Protein AF-C0BF37-F1 (afdb_monomer)

Radius of gyration: 15.43 Å; Cα contacts (8 Å, |Δi|>4): 58; chains: 1; bounding box: 37×39×30 Å

Sequence (80 aa):
MTTDSFNRRLKKYCKEAGVPYHSSHKIRFYNASTAFDGNNLTTLSYLMGHSETATTLHYLRNVNKRKNDRLAFQNLGISS

InterPro domains:
  IPR011010 DNA breaking-rejoining enzyme, catalytic core [SSF56349] (1-69)
  IPR013762 Integrase-like, catalytic domain superfamily [G3DSA:1.10.443.10] (1-74)

pLDDT: mean 82.27, std 19.82, range [37.0, 98.31]

Foldseek 3Di:
DDQVVVLVVQCVVCVVVVHDRDRPVLVQLVVLLVPDPLPCLVVSCVVSVHPDSVVSVVSNDCSDPDDDPPVSVVSVVDDD

Structure (mmCIF, N/CA/C/O backb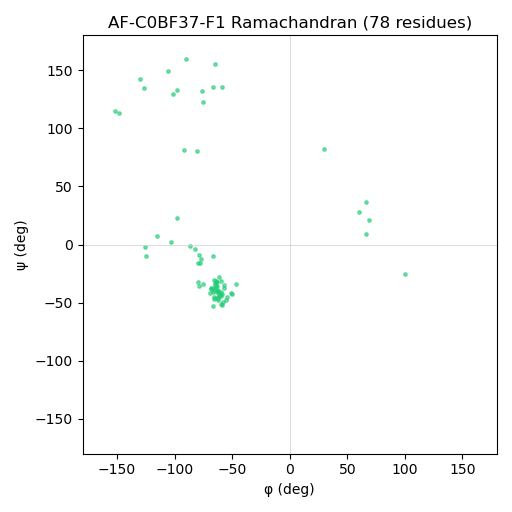one):
data_AF-C0BF37-F1
#
_entry.id   AF-C0BF37-F1
#
loop_
_atom_site.group_PDB
_atom_site.id
_atom_site.type_symbol
_atom_site.label_atom_id
_atom_site.label_alt_id
_atom_site.label_comp_id
_atom_site.label_asym_id
_atom_site.label_entity_id
_atom_site.label_seq_id
_atom_site.pdbx_PDB_ins_code
_atom_site.Cartn_x
_atom_site.Cartn_y
_atom_site.Cartn_z
_atom_site.occupancy
_atom_site.B_iso_or_equiv
_atom_site.auth_seq_id
_atom_site.auth_comp_id
_atom_site.auth_asym_id
_atom_site.auth_atom_id
_atom_site.pdbx_PDB_model_num
ATOM 1 N N . MET A 1 1 ? 0.729 17.655 10.959 1.00 74.75 1 MET A N 1
ATOM 2 C CA . MET A 1 1 ? 0.147 16.409 11.516 1.00 74.75 1 MET A CA 1
ATOM 3 C C . MET A 1 1 ? 1.264 15.380 11.614 1.00 74.75 1 MET A C 1
ATOM 5 O O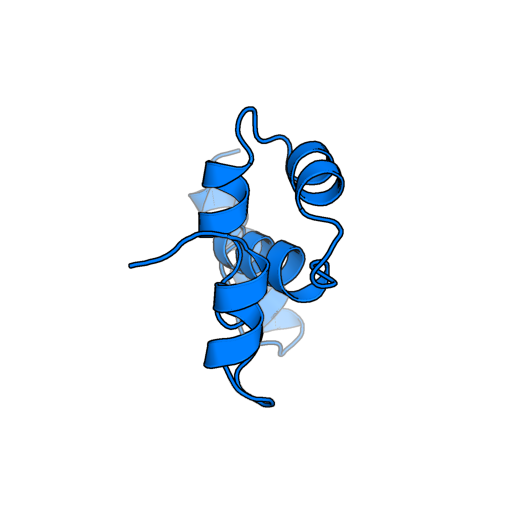 . MET A 1 1 ? 1.953 15.191 10.625 1.00 74.75 1 MET A O 1
ATOM 9 N N . THR A 1 2 ? 1.491 14.773 12.780 1.00 94.19 2 THR A N 1
ATOM 10 C CA . THR A 1 2 ? 2.519 13.730 12.976 1.00 94.19 2 THR A CA 1
ATOM 11 C C . THR A 1 2 ? 1.955 12.334 12.708 1.00 94.19 2 THR A C 1
ATOM 13 O O . THR A 1 2 ? 0.739 12.134 12.820 1.00 94.19 2 THR A O 1
ATOM 16 N N . THR A 1 3 ? 2.823 11.355 12.441 1.00 92.12 3 THR A N 1
ATOM 17 C CA . THR A 1 3 ? 2.456 9.932 12.322 1.00 92.12 3 THR A CA 1
ATOM 18 C C . THR A 1 3 ? 1.637 9.450 13.518 1.00 92.12 3 THR A C 1
ATOM 20 O O . THR A 1 3 ? 0.625 8.773 13.335 1.00 92.12 3 THR A O 1
ATOM 23 N N . ASP A 1 4 ? 2.003 9.856 14.733 1.00 94.62 4 ASP A N 1
ATOM 24 C CA . ASP A 1 4 ? 1.285 9.455 15.947 1.00 94.62 4 ASP A CA 1
ATOM 25 C C . ASP A 1 4 ? -0.101 10.088 16.029 1.00 94.62 4 ASP A C 1
ATOM 27 O O . ASP A 1 4 ? -1.082 9.421 16.357 1.00 94.62 4 ASP A O 1
ATOM 31 N N . SER A 1 5 ? -0.219 11.375 15.681 1.00 96.56 5 SER A N 1
ATOM 32 C CA . SER A 1 5 ? -1.518 12.054 15.664 1.00 96.56 5 SER A CA 1
ATOM 33 C C . SER A 1 5 ? -2.466 11.472 14.610 1.00 96.56 5 SER A C 1
ATOM 35 O O . SER A 1 5 ? -3.664 11.351 14.877 1.00 96.56 5 SER A O 1
ATOM 37 N N . PHE A 1 6 ? -1.933 11.039 13.462 1.00 97.12 6 PHE A N 1
ATOM 38 C CA . PHE A 1 6 ? -2.693 10.323 12.440 1.00 97.12 6 PHE A CA 1
ATOM 39 C C . PHE A 1 6 ? -3.148 8.953 12.947 1.00 97.12 6 PHE A C 1
ATOM 41 O O . PHE A 1 6 ? -4.340 8.655 12.935 1.00 97.12 6 PHE A O 1
ATOM 48 N N . ASN A 1 7 ? -2.223 8.139 13.460 1.00 97.56 7 ASN A N 1
ATOM 49 C CA . ASN A 1 7 ? -2.529 6.794 13.943 1.00 97.56 7 ASN A CA 1
ATOM 50 C C . ASN A 1 7 ? -3.474 6.801 15.153 1.00 97.56 7 ASN A C 1
ATOM 52 O O . ASN A 1 7 ? -4.312 5.911 15.278 1.00 97.56 7 ASN A O 1
ATOM 56 N N . ARG A 1 8 ? -3.426 7.834 16.004 1.00 97.56 8 ARG A N 1
ATOM 57 C CA . ARG A 1 8 ? -4.403 8.033 17.085 1.00 97.56 8 ARG A CA 1
ATOM 58 C C . ARG A 1 8 ? -5.819 8.236 16.544 1.00 97.56 8 ARG A C 1
ATOM 60 O O . ARG A 1 8 ? -6.754 7.621 17.052 1.00 97.56 8 ARG A O 1
ATOM 67 N N . ARG A 1 9 ? -5.980 9.080 15.517 1.00 97.75 9 ARG A N 1
ATOM 68 C CA . ARG A 1 9 ? -7.277 9.297 14.850 1.00 97.75 9 ARG A CA 1
ATOM 69 C C . ARG A 1 9 ? -7.743 8.033 14.131 1.00 97.75 9 ARG A C 1
ATOM 71 O O . ARG A 1 9 ? -8.878 7.621 14.329 1.00 97.75 9 ARG A O 1
ATOM 78 N N . LEU A 1 10 ? -6.850 7.372 13.396 1.00 97.50 10 LEU A N 1
ATOM 79 C CA . LEU A 1 10 ? -7.133 6.098 12.734 1.00 97.50 10 LEU A CA 1
ATOM 80 C C . LEU A 1 10 ? -7.628 5.042 13.733 1.00 97.50 10 LEU A C 1
ATOM 82 O O . LEU A 1 10 ? -8.663 4.428 13.510 1.00 97.50 10 LEU A O 1
ATOM 86 N N . LYS A 1 11 ? -6.947 4.885 14.875 1.00 98.00 11 LYS A N 1
ATOM 87 C CA . LYS A 1 11 ? -7.353 3.955 15.938 1.00 98.00 11 LYS A CA 1
ATOM 88 C C . LYS A 1 11 ? -8.744 4.268 16.490 1.00 98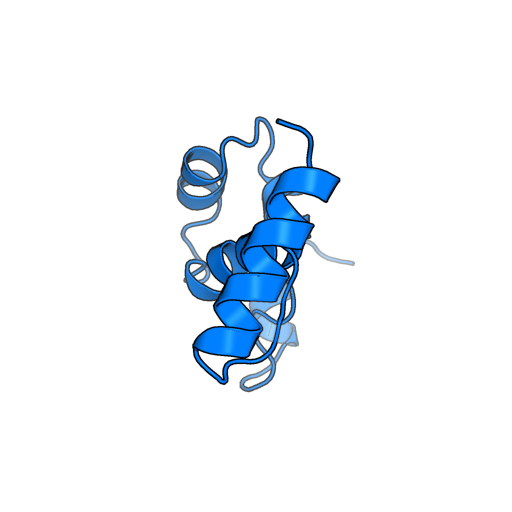.00 11 LYS A C 1
ATOM 90 O O . LYS A 1 11 ? -9.507 3.336 16.735 1.00 98.00 11 LYS A O 1
ATOM 95 N N . LYS A 1 12 ? -9.075 5.552 16.680 1.00 98.19 12 LYS A N 1
ATOM 96 C CA . LYS A 1 12 ? -10.419 5.985 17.093 1.00 98.19 12 LYS A CA 1
ATOM 97 C C . LYS A 1 12 ? -11.469 5.525 16.075 1.00 98.19 12 LYS A C 1
ATOM 99 O O . LYS A 1 12 ? -12.407 4.842 16.468 1.00 98.19 12 LYS A O 1
ATOM 104 N N . TYR A 1 13 ? -11.262 5.815 14.792 1.00 98.12 13 TYR A N 1
ATOM 105 C CA . TYR A 1 13 ? -12.213 5.444 13.741 1.00 98.12 13 TYR A CA 1
ATOM 106 C C . TYR A 1 13 ? -12.343 3.929 13.556 1.00 98.12 13 TYR A C 1
ATOM 108 O O . TYR A 1 13 ? -13.455 3.434 13.412 1.00 98.12 13 TYR A O 1
ATOM 116 N N . CYS A 1 14 ?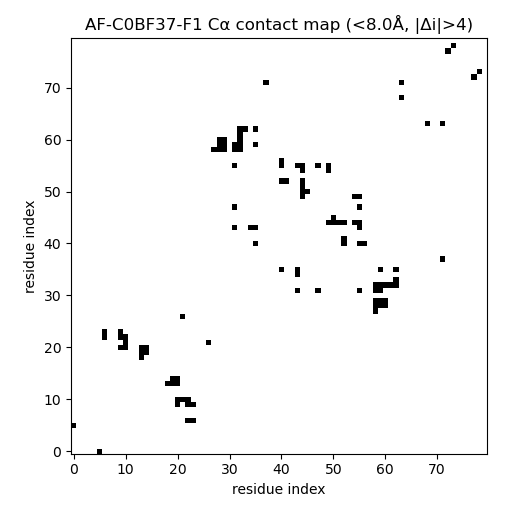 -11.246 3.167 13.641 1.00 97.88 14 CYS A N 1
ATOM 117 C CA . CYS A 1 14 ? -11.313 1.702 13.614 1.00 97.88 14 CYS A CA 1
ATOM 118 C C . CYS A 1 14 ? -12.179 1.153 14.758 1.00 97.88 14 CYS A C 1
ATOM 120 O O . CYS A 1 14 ? -12.996 0.264 14.535 1.00 97.88 14 CYS A O 1
ATOM 122 N N . LYS A 1 15 ? -12.037 1.712 15.970 1.00 97.94 15 LYS A N 1
ATOM 123 C CA . LYS A 1 15 ? -12.847 1.324 17.132 1.00 97.94 15 LYS A CA 1
ATOM 124 C C . LYS A 1 15 ? -14.329 1.642 16.918 1.00 97.94 15 LYS A C 1
ATOM 126 O O . LYS A 1 15 ? -15.163 0.795 17.207 1.00 97.94 15 LYS A O 1
ATOM 131 N N . GLU A 1 16 ? -14.643 2.838 16.423 1.00 98.31 16 GLU A N 1
ATOM 132 C CA . GLU A 1 16 ? -16.022 3.266 16.138 1.00 98.31 16 GLU A CA 1
ATOM 133 C C . GLU A 1 16 ? -16.678 2.411 15.044 1.00 98.31 16 GLU A C 1
ATOM 135 O O . GLU A 1 16 ? -17.854 2.085 15.149 1.00 98.31 16 GLU A O 1
ATOM 140 N N . ALA A 1 17 ? -15.908 1.984 14.042 1.00 97.56 17 ALA A N 1
ATOM 141 C CA . ALA A 1 17 ? -16.373 1.107 12.969 1.00 97.56 17 ALA A CA 1
ATOM 142 C C . ALA A 1 17 ? -16.382 -0.394 13.335 1.00 97.56 17 ALA A C 1
ATOM 144 O O . ALA A 1 17 ? -16.776 -1.214 12.511 1.00 97.56 17 ALA A O 1
ATOM 145 N N . GLY A 1 18 ? -15.915 -0.781 14.529 1.00 97.19 18 GLY A N 1
ATOM 146 C CA . GLY A 1 18 ? -15.846 -2.187 14.945 1.00 97.19 18 GLY A CA 1
ATOM 147 C C . GLY A 1 18 ? -14.816 -3.035 14.184 1.00 97.19 18 GLY A C 1
ATOM 148 O O . GLY A 1 18 ? -14.927 -4.259 14.173 1.00 97.19 18 GLY A O 1
ATOM 149 N N . VAL A 1 19 ? -13.808 -2.416 13.558 1.00 94.94 19 VAL A N 1
ATOM 150 C CA . VAL A 1 19 ? -12.757 -3.123 12.804 1.00 94.94 19 VAL A CA 1
ATOM 151 C C . VAL A 1 19 ? -11.422 -3.144 13.563 1.00 94.94 19 VAL A C 1
ATOM 153 O O . VAL A 1 19 ? -11.104 -2.201 14.296 1.00 94.94 19 VAL A O 1
ATOM 156 N N . PRO A 1 20 ? -10.586 -4.187 13.392 1.00 94.88 20 PRO A N 1
ATOM 157 C CA . PRO A 1 20 ? -9.263 -4.234 14.006 1.00 94.88 20 PRO A CA 1
ATOM 158 C C . PRO A 1 20 ? -8.379 -3.054 13.588 1.00 94.88 20 PRO A C 1
ATOM 160 O O . PRO A 1 20 ? -8.266 -2.714 12.412 1.00 94.88 20 PRO A O 1
ATOM 163 N N . TYR A 1 21 ? -7.691 -2.450 14.558 1.00 96.44 21 TYR A N 1
ATOM 164 C CA . TYR A 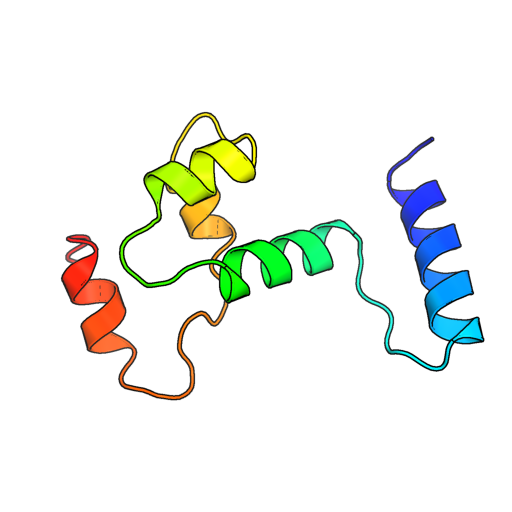1 21 ? -6.735 -1.383 14.278 1.00 96.44 21 TYR A CA 1
ATOM 165 C C . TYR A 1 21 ? -5.424 -1.932 13.697 1.00 96.44 21 TYR A C 1
ATOM 167 O O . TYR A 1 21 ? -4.771 -2.811 14.272 1.00 96.44 21 TYR A O 1
ATOM 175 N N . HIS A 1 22 ? -4.977 -1.313 12.608 1.00 93.44 22 HIS A N 1
ATOM 176 C CA . HIS A 1 22 ? -3.634 -1.443 12.059 1.00 93.44 22 HIS A CA 1
ATOM 177 C C . HIS A 1 22 ? -3.059 -0.051 11.802 1.00 93.44 22 HIS A C 1
ATOM 179 O O . HIS A 1 22 ? -3.783 0.852 11.392 1.00 93.44 22 HIS A O 1
ATOM 185 N N . SER A 1 23 ? -1.761 0.135 12.055 1.00 95.81 23 SER A N 1
ATOM 186 C CA . SER A 1 23 ? -1.120 1.425 11.794 1.00 95.81 23 SER A CA 1
ATOM 187 C C . SER A 1 23 ? -1.116 1.747 10.301 1.00 95.81 23 SER A C 1
ATOM 189 O O . SER A 1 23 ? -1.106 0.845 9.461 1.00 95.81 23 SER A O 1
ATOM 191 N N . SER A 1 24 ? -1.049 3.034 9.964 1.00 95.56 24 SER A N 1
ATOM 192 C CA . SER A 1 24 ? -0.976 3.521 8.582 1.00 95.56 24 SER A CA 1
ATOM 193 C C . SER A 1 24 ? 0.114 2.822 7.766 1.00 95.56 24 SER A C 1
ATOM 195 O O . SER A 1 24 ? -0.108 2.401 6.633 1.00 95.56 24 SER A O 1
ATOM 197 N N . HIS A 1 25 ? 1.282 2.622 8.372 1.00 94.00 25 HIS A N 1
ATOM 198 C CA . HIS A 1 25 ? 2.398 1.937 7.737 1.00 94.00 25 HIS A CA 1
ATOM 199 C C . HIS A 1 25 ? 2.108 0.442 7.513 1.00 94.00 25 HIS A C 1
ATOM 201 O O . HIS A 1 25 ? 2.411 -0.089 6.449 1.00 94.00 25 HIS A O 1
ATOM 207 N N . LYS A 1 26 ? 1.433 -0.231 8.457 1.00 92.06 26 LYS A N 1
ATOM 208 C CA . LYS A 1 26 ? 1.002 -1.633 8.307 1.00 92.06 26 LYS A CA 1
ATOM 209 C C . LYS A 1 26 ? -0.057 -1.801 7.213 1.00 92.06 26 LYS A C 1
ATOM 211 O O . LYS A 1 26 ? -0.008 -2.776 6.470 1.00 92.06 26 LYS A O 1
ATOM 216 N N . ILE A 1 27 ? -0.968 -0.838 7.077 1.00 92.81 27 ILE A N 1
ATOM 217 C CA . ILE A 1 27 ? -1.936 -0.793 5.971 1.00 92.81 27 ILE A CA 1
ATOM 218 C C . ILE A 1 27 ? -1.202 -0.644 4.632 1.00 92.81 27 ILE A C 1
ATOM 220 O O . ILE A 1 27 ? -1.526 -1.342 3.677 1.00 92.81 27 ILE A O 1
ATOM 224 N N . ARG A 1 28 ? -0.154 0.187 4.569 1.00 93.88 28 ARG A N 1
ATOM 225 C CA . ARG A 1 28 ? 0.689 0.330 3.371 1.00 93.88 28 ARG A CA 1
ATOM 226 C C . ARG A 1 28 ? 1.415 -0.973 2.997 1.00 93.88 28 ARG A C 1
ATOM 228 O O . ARG A 1 28 ? 1.451 -1.306 1.816 1.00 93.88 28 ARG A O 1
ATOM 235 N N . PHE A 1 29 ? 1.930 -1.736 3.969 1.00 91.31 29 PHE A N 1
ATOM 236 C CA . PHE A 1 29 ? 2.456 -3.095 3.731 1.00 91.31 29 PHE A CA 1
ATOM 237 C C . PHE A 1 29 ? 1.398 -4.019 3.120 1.00 91.31 29 PHE A C 1
ATOM 239 O O . PHE A 1 29 ? 1.655 -4.682 2.117 1.00 91.31 29 PHE A O 1
ATOM 246 N N . TYR A 1 30 ? 0.202 -4.051 3.713 1.00 89.50 30 TYR A N 1
ATOM 247 C CA . TYR A 1 30 ? -0.900 -4.879 3.227 1.00 89.50 30 TYR A CA 1
ATOM 248 C C . TYR A 1 30 ? -1.318 -4.508 1.797 1.00 89.50 30 TYR A C 1
ATOM 250 O O . TYR A 1 30 ? -1.506 -5.398 0.968 1.00 89.50 30 TYR A O 1
ATOM 258 N N . ASN A 1 31 ? -1.396 -3.209 1.493 1.00 91.81 31 ASN A N 1
ATOM 259 C CA . ASN A 1 31 ? -1.728 -2.713 0.161 1.00 91.81 31 ASN A CA 1
ATOM 260 C C . ASN A 1 31 ? -0.717 -3.191 -0.890 1.00 91.81 31 ASN A C 1
ATOM 262 O O . ASN A 1 31 ? -1.108 -3.792 -1.884 1.00 91.81 31 ASN A O 1
ATOM 266 N N . ALA A 1 32 ? 0.583 -3.003 -0.636 1.00 91.94 32 ALA A N 1
ATOM 267 C CA . ALA A 1 32 ? 1.632 -3.466 -1.545 1.00 91.94 32 ALA A CA 1
ATOM 268 C C . ALA A 1 32 ? 1.588 -4.985 -1.749 1.00 91.94 32 ALA A C 1
ATOM 270 O O . ALA A 1 32 ? 1.671 -5.471 -2.870 1.00 91.94 32 ALA A O 1
ATOM 271 N N . SER A 1 33 ? 1.408 -5.725 -0.654 1.00 88.38 33 SER A N 1
ATOM 272 C CA . SER A 1 33 ? 1.355 -7.187 -0.676 1.00 88.38 33 SER A CA 1
ATOM 273 C C . SER A 1 33 ? 0.156 -7.720 -1.465 1.00 88.38 33 SER A C 1
ATOM 275 O O . SER A 1 33 ? 0.282 -8.732 -2.138 1.00 88.38 33 SER A O 1
ATOM 277 N N . THR A 1 34 ? -0.994 -7.046 -1.396 1.00 87.12 34 THR A N 1
ATOM 278 C CA . THR A 1 34 ? -2.223 -7.448 -2.105 1.00 87.12 34 THR A CA 1
ATOM 279 C C . THR A 1 34 ? -2.200 -7.035 -3.577 1.00 87.12 34 THR A C 1
ATOM 281 O O . THR A 1 34 ? -2.769 -7.724 -4.415 1.00 87.12 34 THR A O 1
ATOM 284 N N . ALA A 1 35 ? -1.546 -5.915 -3.897 1.00 88.88 35 ALA A N 1
ATOM 285 C CA . ALA A 1 35 ? -1.439 -5.399 -5.260 1.00 88.88 35 ALA A CA 1
ATOM 286 C C . ALA A 1 35 ? -0.370 -6.112 -6.106 1.00 88.88 35 ALA A C 1
ATOM 288 O O . ALA A 1 35 ? -0.364 -5.963 -7.327 1.00 88.88 35 ALA A O 1
ATOM 289 N N . PHE A 1 36 ? 0.551 -6.851 -5.483 1.00 90.12 36 PHE A N 1
ATOM 290 C CA . PHE A 1 36 ? 1.586 -7.581 -6.206 1.00 90.12 36 PHE A CA 1
ATOM 291 C C . PHE A 1 36 ? 1.018 -8.838 -6.872 1.00 90.12 36 PHE A C 1
ATOM 293 O O . PHE A 1 36 ? 0.489 -9.719 -6.198 1.00 90.12 36 PHE A O 1
ATOM 300 N N . ASP A 1 37 ? 1.173 -8.940 -8.191 1.00 86.12 37 ASP A N 1
ATOM 301 C CA . ASP A 1 37 ? 0.656 -10.053 -9.004 1.00 86.12 37 ASP A CA 1
ATOM 302 C C . ASP A 1 37 ? 1.736 -11.072 -9.417 1.00 86.12 37 ASP A C 1
ATOM 304 O O . ASP A 1 37 ? 1.449 -12.039 -10.121 1.00 86.12 37 ASP A O 1
ATOM 308 N N . GLY A 1 38 ? 2.980 -10.868 -8.973 1.00 86.50 38 GLY A N 1
ATOM 309 C CA . GLY A 1 38 ? 4.138 -11.679 -9.353 1.00 86.50 38 GLY A CA 1
ATOM 310 C C . GLY A 1 38 ? 5.016 -11.053 -10.437 1.00 86.50 38 GLY A C 1
ATOM 311 O O . GLY A 1 38 ? 6.207 -11.339 -10.467 1.00 86.50 38 GLY A O 1
ATOM 312 N N . ASN A 1 39 ? 4.469 -10.172 -11.279 1.00 89.25 39 ASN A N 1
ATOM 313 C CA . ASN A 1 39 ? 5.154 -9.628 -12.458 1.00 89.25 39 ASN A CA 1
ATOM 314 C C . ASN A 1 39 ? 5.195 -8.091 -12.490 1.00 89.25 39 ASN A C 1
ATOM 316 O O . ASN A 1 39 ? 5.914 -7.504 -13.294 1.00 89.25 39 ASN A O 1
ATOM 320 N N . ASN A 1 40 ? 4.458 -7.415 -11.609 1.00 91.12 40 ASN A N 1
ATOM 321 C CA . ASN A 1 40 ? 4.279 -5.963 -11.633 1.00 91.12 40 ASN A CA 1
ATOM 322 C C . ASN A 1 40 ? 5.198 -5.166 -10.684 1.00 91.12 40 ASN A C 1
ATOM 324 O O . ASN A 1 40 ? 4.868 -4.031 -10.337 1.00 91.12 40 ASN A O 1
ATOM 328 N N . LEU A 1 41 ? 6.354 -5.708 -10.270 1.00 91.81 41 LEU A N 1
ATOM 329 C CA . LEU A 1 41 ? 7.215 -5.097 -9.238 1.00 91.81 41 LEU A CA 1
ATOM 330 C C . LEU A 1 41 ? 7.609 -3.642 -9.544 1.00 91.81 41 LEU A C 1
ATOM 332 O O . LEU A 1 41 ? 7.540 -2.792 -8.658 1.00 91.81 41 LEU A O 1
ATOM 336 N N . THR A 1 42 ? 8.011 -3.342 -10.780 1.00 93.94 42 THR A N 1
ATOM 337 C CA . THR A 1 42 ? 8.445 -1.993 -11.185 1.00 93.94 42 THR A CA 1
ATOM 338 C C . THR A 1 42 ? 7.294 -0.992 -11.118 1.00 93.94 42 THR A C 1
ATOM 340 O O . THR A 1 42 ? 7.432 0.075 -10.519 1.00 93.94 42 THR A O 1
ATOM 343 N N . THR A 1 43 ? 6.131 -1.363 -11.656 1.00 94.94 43 THR A N 1
ATOM 344 C CA . THR A 1 43 ? 4.904 -0.556 -11.590 1.00 94.94 43 THR A CA 1
ATOM 345 C C . THR A 1 43 ? 4.473 -0.338 -10.146 1.00 94.94 43 THR A C 1
ATOM 347 O O . THR A 1 43 ? 4.168 0.784 -9.745 1.00 94.94 43 THR A O 1
ATOM 350 N N . LEU A 1 44 ? 4.506 -1.394 -9.332 1.00 94.19 44 LEU A N 1
ATOM 351 C CA . LEU A 1 44 ? 4.192 -1.312 -7.91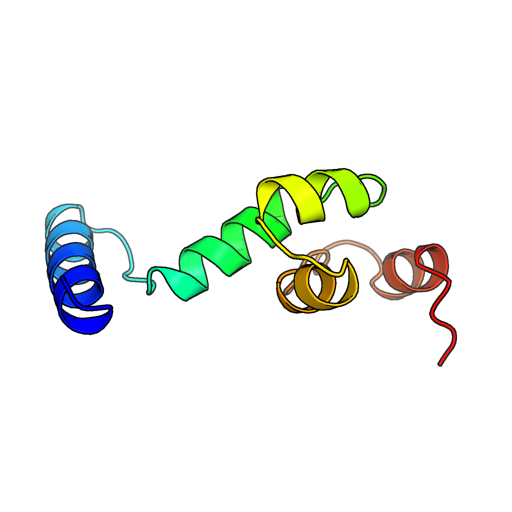4 1.00 94.19 44 LEU A CA 1
ATOM 352 C C . LEU A 1 44 ? 5.175 -0.391 -7.181 1.00 94.19 44 LEU A C 1
ATOM 354 O O . LEU A 1 44 ? 4.755 0.406 -6.349 1.00 94.19 44 LEU A O 1
ATOM 358 N N . SER A 1 45 ? 6.465 -0.437 -7.519 1.00 95.94 45 SER A N 1
ATOM 359 C CA . SER A 1 45 ? 7.481 0.451 -6.948 1.00 95.94 45 SER A CA 1
ATOM 360 C C . SER A 1 45 ? 7.206 1.919 -7.245 1.00 95.94 45 SER A C 1
ATOM 362 O O . SER A 1 45 ? 7.286 2.753 -6.341 1.00 95.94 45 SER A O 1
ATOM 364 N N . TYR A 1 46 ? 6.809 2.219 -8.483 1.00 96.69 46 TYR A N 1
ATOM 365 C CA . TYR A 1 46 ? 6.398 3.558 -8.886 1.00 96.69 46 TYR A CA 1
ATOM 366 C C . TYR A 1 46 ? 5.160 4.031 -8.107 1.00 96.69 46 TYR A C 1
ATOM 368 O O . TYR A 1 46 ? 5.183 5.109 -7.517 1.00 96.69 46 TYR A O 1
ATOM 376 N N . LEU A 1 47 ? 4.114 3.199 -8.006 1.00 95.25 47 LEU A N 1
ATOM 377 C CA . LEU A 1 47 ? 2.887 3.525 -7.259 1.00 95.25 47 LEU A CA 1
ATOM 378 C C . LEU A 1 47 ? 3.129 3.709 -5.755 1.00 95.25 47 LEU A C 1
ATOM 380 O O . LEU A 1 47 ? 2.468 4.514 -5.101 1.00 95.25 47 LEU A O 1
ATOM 384 N N . MET A 1 48 ? 4.090 2.974 -5.199 1.00 94.56 48 MET A N 1
ATOM 385 C CA . MET A 1 48 ? 4.501 3.098 -3.802 1.00 94.56 48 MET A CA 1
ATOM 386 C C . MET A 1 48 ? 5.422 4.305 -3.563 1.00 94.56 48 MET A C 1
ATOM 388 O O . MET A 1 48 ? 5.699 4.639 -2.408 1.00 94.56 48 MET A O 1
ATOM 392 N N . GLY A 1 49 ? 5.882 4.977 -4.622 1.00 96.50 49 GLY A N 1
ATOM 393 C CA . GLY A 1 49 ? 6.789 6.118 -4.536 1.00 96.50 49 GLY A CA 1
ATOM 394 C C . GLY A 1 49 ? 8.171 5.736 -4.006 1.00 96.50 49 GLY A C 1
ATOM 395 O O . GLY A 1 49 ? 8.749 6.477 -3.214 1.00 96.50 49 GLY A O 1
ATOM 396 N N . HIS A 1 50 ? 8.672 4.553 -4.364 1.00 96.06 50 HIS A N 1
ATOM 397 C CA . HIS A 1 50 ? 10.016 4.116 -3.997 1.00 96.06 50 HIS A CA 1
ATOM 398 C C . HIS A 1 50 ? 10.994 4.366 -5.142 1.00 96.06 50 HIS A C 1
ATOM 400 O O . HIS A 1 50 ? 10.724 3.977 -6.278 1.00 96.06 50 HIS A O 1
ATOM 406 N N . SER A 1 51 ? 12.153 4.943 -4.819 1.00 93.94 51 SER A N 1
ATOM 407 C CA . SER A 1 51 ? 13.243 5.146 -5.781 1.00 93.94 51 SER A CA 1
ATOM 408 C C . SER A 1 51 ? 13.843 3.828 -6.272 1.00 93.94 51 SER A C 1
ATOM 410 O O . SER A 1 51 ? 14.268 3.743 -7.414 1.00 93.94 51 SER A O 1
ATOM 412 N N . GLU A 1 52 ? 13.828 2.795 -5.422 1.00 93.06 52 GLU A N 1
ATOM 413 C CA . GLU A 1 52 ? 14.417 1.485 -5.703 1.00 93.06 52 GLU A CA 1
ATOM 414 C C . GLU A 1 52 ? 13.400 0.362 -5.482 1.00 93.06 52 GLU A C 1
ATOM 416 O O . GLU A 1 52 ? 12.735 0.301 -4.437 1.00 93.06 52 GLU A O 1
ATOM 421 N N . THR A 1 53 ? 13.335 -0.589 -6.416 1.00 91.06 53 THR A N 1
ATOM 422 C CA . THR A 1 53 ? 12.445 -1.765 -6.337 1.00 91.06 53 THR A CA 1
ATOM 423 C C . THR A 1 53 ? 12.746 -2.648 -5.125 1.00 91.06 53 THR A C 1
ATOM 425 O O . THR A 1 53 ? 11.827 -3.243 -4.558 1.00 91.06 53 THR A O 1
ATOM 428 N N . ALA A 1 54 ? 13.994 -2.658 -4.647 1.00 90.12 54 ALA A N 1
ATOM 429 C CA . ALA A 1 54 ? 14.395 -3.328 -3.410 1.00 90.12 54 ALA A CA 1
ATOM 430 C C . ALA A 1 54 ? 13.605 -2.832 -2.184 1.00 90.12 54 ALA A C 1
ATOM 432 O O . ALA A 1 54 ? 13.237 -3.621 -1.311 1.00 90.12 54 ALA A O 1
ATOM 433 N N . THR A 1 55 ? 13.260 -1.540 -2.144 1.00 92.50 55 THR A N 1
ATOM 434 C CA . THR A 1 55 ? 12.406 -0.998 -1.079 1.00 92.50 55 THR A CA 1
ATOM 435 C C . THR A 1 55 ? 11.005 -1.587 -1.181 1.00 92.50 55 THR A C 1
ATOM 437 O O . THR A 1 55 ? 10.427 -1.972 -0.173 1.00 92.50 55 THR A O 1
ATOM 440 N N . THR A 1 56 ? 10.465 -1.735 -2.391 1.00 93.00 56 THR A N 1
ATOM 441 C CA . THR A 1 56 ? 9.144 -2.340 -2.625 1.00 93.00 56 THR A CA 1
ATOM 442 C C . THR A 1 56 ? 9.097 -3.798 -2.194 1.00 93.00 56 THR A C 1
ATOM 444 O O . THR A 1 56 ? 8.128 -4.193 -1.550 1.00 93.00 56 THR A O 1
ATOM 447 N N . LEU A 1 57 ? 10.164 -4.567 -2.433 1.00 90.44 57 LEU A N 1
ATOM 448 C CA . LEU A 1 57 ? 10.281 -5.944 -1.942 1.00 90.44 57 LEU A CA 1
ATOM 449 C C . LEU A 1 57 ? 10.156 -6.032 -0.414 1.00 90.44 57 LEU A C 1
ATOM 451 O O . LEU A 1 57 ? 9.490 -6.934 0.086 1.00 90.44 57 LEU A O 1
ATOM 455 N N . HIS A 1 58 ? 10.693 -5.065 0.342 1.00 89.62 58 HIS A N 1
ATOM 456 C CA . HIS A 1 58 ? 10.511 -5.033 1.799 1.00 89.62 58 HIS A CA 1
ATOM 457 C C . HIS A 1 58 ? 9.029 -4.944 2.202 1.00 89.62 58 HIS A C 1
ATOM 459 O O . HIS A 1 58 ? 8.632 -5.477 3.244 1.00 89.62 58 HIS A O 1
ATOM 465 N N . TYR A 1 59 ? 8.203 -4.289 1.377 1.00 89.12 59 TYR A N 1
ATOM 466 C CA . TYR A 1 59 ? 6.769 -4.134 1.618 1.00 89.12 59 TYR A CA 1
ATOM 467 C C . TYR A 1 59 ? 5.941 -5.383 1.284 1.00 89.12 59 TYR A C 1
ATOM 469 O O . TYR A 1 59 ? 4.809 -5.493 1.760 1.00 89.12 59 TYR A O 1
ATOM 477 N N . LEU A 1 60 ? 6.500 -6.330 0.527 1.00 87.38 60 LEU A N 1
ATOM 478 C CA . LEU A 1 60 ? 5.862 -7.588 0.145 1.00 87.38 60 LEU A CA 1
ATOM 479 C C . LEU A 1 60 ? 5.959 -8.613 1.285 1.00 87.38 60 LEU A C 1
ATOM 481 O O . LEU A 1 60 ? 6.798 -9.511 1.286 1.00 87.38 60 LEU A O 1
ATOM 485 N N . ARG A 1 61 ? 5.079 -8.497 2.284 1.00 72.56 61 ARG A N 1
ATOM 486 C CA . ARG A 1 61 ? 5.001 -9.439 3.412 1.00 72.56 61 ARG A CA 1
ATOM 487 C C . ARG A 1 61 ? 3.846 -10.418 3.209 1.00 72.56 61 ARG A C 1
ATOM 489 O O . ARG A 1 61 ? 2.709 -10.007 3.022 1.00 72.56 61 ARG A O 1
ATOM 496 N N . ASN A 1 62 ? 4.115 -11.720 3.350 1.00 60.75 62 ASN A N 1
ATOM 497 C CA . ASN A 1 62 ? 3.125 -12.804 3.203 1.00 60.75 62 ASN A CA 1
ATOM 498 C C . ASN A 1 62 ? 2.454 -12.897 1.814 1.00 60.75 62 ASN A C 1
ATOM 500 O O . ASN A 1 62 ? 1.329 -13.389 1.732 1.00 60.75 62 ASN A O 1
ATOM 504 N N . VAL A 1 63 ? 3.113 -12.463 0.732 1.00 55.31 63 VAL A N 1
ATOM 505 C CA . VAL A 1 63 ? 2.496 -12.427 -0.612 1.00 55.31 63 VAL A CA 1
ATOM 506 C C . VAL A 1 63 ? 2.184 -13.814 -1.189 1.00 55.31 63 VAL A C 1
ATOM 508 O O . VAL A 1 63 ? 1.405 -13.936 -2.119 1.00 55.31 63 VAL A O 1
ATOM 511 N N . ASN A 1 64 ? 2.657 -14.892 -0.569 1.00 51.69 64 ASN A N 1
ATOM 512 C CA . ASN A 1 64 ? 2.085 -16.222 -0.735 1.00 51.69 64 ASN A CA 1
ATOM 513 C C . ASN A 1 64 ? 2.262 -16.989 0.577 1.00 51.69 64 ASN A C 1
ATOM 515 O O . ASN A 1 64 ? 3.379 -17.268 0.978 1.00 51.69 64 ASN A O 1
ATOM 519 N N . LYS A 1 65 ? 1.163 -17.296 1.276 1.00 48.97 65 LYS A N 1
ATOM 520 C CA . LYS A 1 65 ? 1.128 -18.343 2.320 1.00 48.97 65 LYS A CA 1
ATOM 521 C C . LYS A 1 65 ? 0.205 -19.505 1.948 1.00 48.97 65 LYS A C 1
ATOM 523 O O . LYS A 1 65 ? -0.082 -20.355 2.784 1.00 48.97 65 LYS A O 1
ATOM 528 N N . ARG A 1 66 ? -0.328 -19.523 0.718 1.00 44.53 66 ARG A N 1
ATOM 529 C CA . ARG A 1 66 ? -1.284 -20.555 0.278 1.00 44.53 66 ARG A CA 1
ATOM 530 C C . ARG A 1 66 ? -0.914 -21.314 -0.997 1.00 44.53 66 ARG A C 1
ATOM 532 O O . ARG A 1 66 ? -1.634 -22.256 -1.302 1.00 44.53 66 ARG A O 1
ATOM 539 N N . LYS A 1 67 ? 0.196 -21.015 -1.688 1.00 41.50 67 LYS A N 1
ATOM 540 C CA . LYS A 1 67 ? 0.770 -21.892 -2.730 1.00 41.50 67 LYS A CA 1
ATOM 541 C C . LYS A 1 67 ? 2.290 -21.701 -2.836 1.00 41.50 67 LYS A C 1
ATOM 543 O O . LYS A 1 67 ? 2.738 -20.629 -3.212 1.00 41.50 67 LYS A O 1
ATOM 548 N N . ASN A 1 68 ? 3.028 -22.766 -2.506 1.00 49.88 68 ASN A N 1
ATOM 549 C CA . ASN A 1 68 ? 4.455 -23.016 -2.758 1.00 49.88 68 ASN A CA 1
ATOM 550 C C . ASN A 1 68 ? 5.373 -21.783 -2.826 1.00 49.88 68 ASN A C 1
ATOM 552 O O . ASN A 1 68 ? 5.799 -2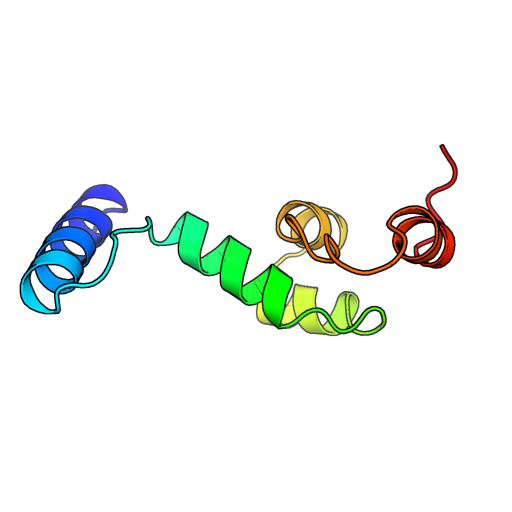1.352 -3.898 1.00 49.88 68 ASN A O 1
ATOM 556 N N . ASP A 1 69 ? 5.771 -21.315 -1.647 1.00 51.00 69 ASP A N 1
ATOM 557 C CA . ASP A 1 69 ? 6.705 -20.213 -1.400 1.00 51.00 69 ASP A CA 1
ATOM 558 C C . ASP A 1 69 ? 7.981 -20.302 -2.260 1.00 51.00 69 ASP A C 1
ATOM 560 O O . ASP A 1 69 ? 8.487 -19.294 -2.745 1.00 51.00 69 ASP A O 1
ATOM 564 N N . ARG A 1 70 ? 8.456 -21.518 -2.550 1.00 47.81 70 ARG A N 1
ATOM 565 C CA . ARG A 1 70 ? 9.679 -21.774 -3.323 1.00 47.81 70 ARG A CA 1
ATOM 566 C C . ARG A 1 70 ? 9.621 -21.273 -4.778 1.00 47.81 70 ARG A C 1
ATOM 568 O O . ARG A 1 70 ? 10.645 -20.843 -5.290 1.00 47.81 70 ARG A O 1
ATOM 575 N N . LEU A 1 71 ? 8.449 -21.277 -5.421 1.00 47.16 71 LEU A N 1
ATOM 576 C CA . LEU A 1 71 ? 8.277 -20.847 -6.822 1.00 47.16 71 LEU A CA 1
ATOM 577 C C . LEU A 1 71 ? 8.246 -19.319 -6.971 1.00 47.16 71 LEU A C 1
ATOM 579 O O . LEU A 1 71 ? 8.773 -18.782 -7.942 1.00 47.16 71 LEU A O 1
ATOM 583 N N . ALA A 1 72 ? 7.669 -18.609 -5.996 1.00 46.66 72 ALA A N 1
ATOM 584 C CA . ALA A 1 72 ? 7.588 -17.149 -6.030 1.00 46.66 72 ALA A CA 1
ATOM 585 C C . ALA A 1 72 ? 8.972 -16.493 -5.879 1.00 46.66 72 ALA A C 1
ATOM 587 O O . ALA A 1 72 ? 9.258 -15.510 -6.556 1.00 46.66 72 ALA A O 1
ATOM 588 N N . PHE A 1 73 ? 9.850 -17.063 -5.045 1.00 49.06 73 PHE A N 1
ATOM 589 C CA . PHE A 1 73 ? 11.231 -16.586 -4.905 1.00 49.06 73 PHE A CA 1
ATOM 590 C C . PHE A 1 73 ? 12.124 -16.985 -6.089 1.00 49.06 73 PHE A C 1
ATOM 592 O O . PHE A 1 73 ? 12.968 -16.195 -6.501 1.00 49.06 73 PHE A O 1
ATOM 599 N N . GLN A 1 74 ? 11.905 -18.160 -6.691 1.00 47.81 74 GLN A N 1
ATOM 600 C CA . GLN A 1 74 ? 12.675 -18.625 -7.851 1.00 47.81 74 GLN A CA 1
ATOM 601 C C . GLN A 1 74 ? 12.453 -17.745 -9.097 1.00 47.81 74 GLN A C 1
ATOM 603 O O . GLN A 1 74 ? 13.3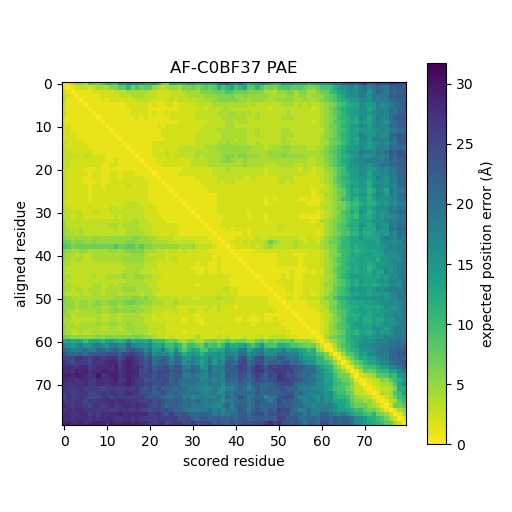92 -17.498 -9.850 1.00 47.81 74 GLN A O 1
ATOM 608 N N . ASN A 1 75 ? 11.246 -17.194 -9.266 1.00 47.47 75 ASN A N 1
ATOM 609 C CA . ASN A 1 75 ? 10.914 -16.286 -10.371 1.00 47.47 75 ASN A CA 1
ATOM 610 C C . ASN A 1 75 ? 11.441 -14.853 -10.186 1.00 47.47 75 ASN A C 1
ATOM 612 O O . ASN A 1 75 ? 11.436 -14.076 -11.136 1.00 47.47 75 ASN A O 1
ATOM 616 N N . LEU A 1 76 ? 11.905 -14.495 -8.985 1.00 53.41 76 LEU A N 1
ATOM 617 C CA . LEU A 1 76 ? 12.498 -13.183 -8.712 1.00 53.41 76 LEU A CA 1
ATOM 618 C C . LEU A 1 76 ? 14.004 -13.134 -9.017 1.00 53.41 76 LEU A C 1
ATOM 620 O O . LEU A 1 76 ? 14.615 -12.084 -8.850 1.00 53.41 76 LEU A O 1
ATOM 624 N N . GLY A 1 77 ? 14.614 -14.242 -9.462 1.00 43.00 77 GLY A N 1
ATOM 625 C CA . GLY A 1 77 ? 16.037 -14.294 -9.825 1.00 43.00 77 GLY A CA 1
ATOM 626 C C . GLY A 1 77 ? 17.003 -14.100 -8.650 1.00 43.00 77 GLY A C 1
ATOM 627 O O . GLY A 1 77 ? 18.207 -13.978 -8.857 1.00 43.00 77 GLY A O 1
ATOM 628 N N . ILE A 1 78 ? 16.494 -14.083 -7.416 1.00 49.12 78 ILE A N 1
ATOM 629 C CA . ILE A 1 78 ? 17.295 -13.961 -6.198 1.00 49.12 78 ILE A CA 1
ATOM 630 C C . ILE A 1 78 ? 17.616 -15.383 -5.731 1.00 49.12 78 ILE A C 1
ATOM 632 O O . ILE A 1 78 ? 16.921 -15.955 -4.890 1.00 49.12 78 ILE A O 1
ATOM 636 N N . SER A 1 79 ? 18.638 -15.985 -6.341 1.00 37.00 79 SER A N 1
ATOM 637 C CA . SER A 1 79 ? 19.256 -17.198 -5.799 1.00 37.00 79 SER A CA 1
ATOM 638 C C . SER A 1 79 ? 19.945 -16.863 -4.476 1.00 37.00 79 SER A C 1
ATOM 640 O O . SER A 1 79 ? 20.591 -15.821 -4.360 1.00 37.00 79 SER A O 1
ATOM 642 N N . SER A 1 80 ? 19.732 -17.735 -3.487 1.00 38.22 80 SER A N 1
ATOM 643 C CA . SER A 1 80 ? 20.353 -17.696 -2.154 1.00 38.22 80 SER A CA 1
ATOM 644 C C . SER A 1 80 ? 21.873 -17.779 -2.203 1.00 38.22 80 SER A C 1
ATOM 646 O O . SER A 1 80 ? 22.388 -18.423 -3.144 1.00 38.22 80 SER A O 1
#

Mean predicted aligned error: 8.65 Å

Nearest PD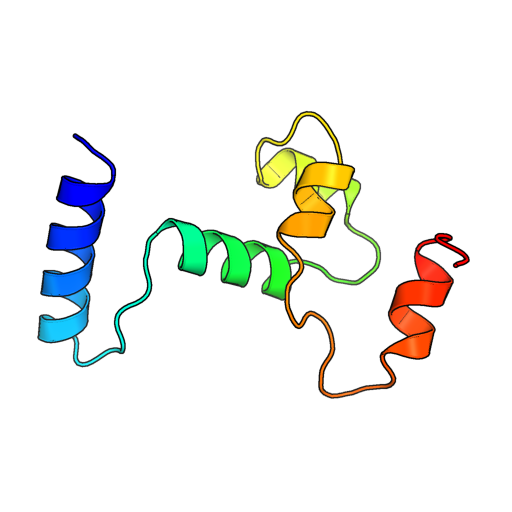B structures (foldseek):
  1z19-assembly1_B-2  TM=6.169E-01  e=4.587E+00  Lambdavirus lambda
  1f44-assembly1_A  TM=5.075E-01  e=6.502E+00  Punavirus P1

Solvent-accessible surface area (backbone atoms only — not comparable to full-atom values): 4918 Å² total; per-residue (Å²): 137,51,74,64,61,49,41,52,51,50,43,51,53,22,57,75,70,74,44,86,73,70,49,69,68,56,49,52,28,51,50,48,19,69,70,56,79,88,79,47,60,68,62,49,11,58,76,68,68,42,97,43,56,72,60,42,54,72,32,50,61,75,69,52,85,84,64,67,60,70,58,64,46,60,75,65,72,65,77,131

Organism: NCBI:txid470146

Secondary structure (DSSP, 8-state):
--HHHHHHHHHHHHHHTT-----HHHHHHHHHHHH--SS-HHHHHHHTT-SSHHHHHHH--SS-SSS-HHHHHHTTT---